Protein AF-A0A2M7UQ40-F1 (afdb_monomer)

Mean predicted aligned error: 16.79 Å

Structure (mmCIF, N/CA/C/O backbone):
data_AF-A0A2M7UQ40-F1
#
_entry.id   AF-A0A2M7UQ40-F1
#
loop_
_atom_site.group_PDB
_atom_site.id
_atom_site.type_symbol
_atom_site.label_atom_id
_atom_site.label_alt_id
_atom_site.label_comp_id
_atom_site.label_asym_id
_atom_site.label_entity_id
_atom_site.label_seq_id
_atom_site.pdbx_PDB_ins_code
_atom_site.Cartn_x
_atom_site.Cartn_y
_atom_site.Cartn_z
_atom_site.occupancy
_atom_site.B_iso_or_equiv
_atom_site.auth_seq_id
_atom_site.auth_comp_id
_atom_site.auth_asym_id
_atom_site.auth_atom_id
_atom_site.pdbx_PDB_model_num
ATOM 1 N N . MET A 1 1 ? 36.669 -11.891 -47.393 1.00 45.53 1 MET A N 1
ATOM 2 C CA . MET A 1 1 ? 36.692 -10.965 -46.242 1.00 45.53 1 MET A CA 1
ATOM 3 C C . MET A 1 1 ? 35.275 -10.881 -45.701 1.00 45.53 1 MET A C 1
ATOM 5 O O . MET A 1 1 ? 34.429 -10.294 -46.356 1.00 45.53 1 MET A O 1
ATOM 9 N N . PHE A 1 2 ? 34.994 -11.573 -44.596 1.00 53.22 2 PHE A N 1
ATOM 10 C CA . PHE A 1 2 ? 33.707 -11.508 -43.897 1.00 53.22 2 PHE A CA 1
ATOM 11 C C . PHE A 1 2 ? 33.727 -10.282 -42.977 1.00 53.22 2 PHE A C 1
ATOM 13 O O . PHE A 1 2 ? 34.575 -10.213 -42.089 1.00 53.22 2 PHE A O 1
ATOM 20 N N . SER A 1 3 ? 32.843 -9.311 -43.211 1.00 56.81 3 SER A N 1
ATOM 21 C CA . SER A 1 3 ? 32.733 -8.115 -42.367 1.00 56.81 3 SER A CA 1
ATOM 22 C C . SER A 1 3 ? 31.850 -8.404 -41.142 1.00 56.81 3 SER A C 1
ATOM 24 O O . SER A 1 3 ? 30.785 -9.001 -41.307 1.00 56.81 3 SER A O 1
ATOM 26 N N . PRO A 1 4 ? 32.230 -7.992 -39.916 1.00 53.38 4 PRO A N 1
ATOM 27 C CA . PRO A 1 4 ? 31.618 -8.467 -38.669 1.00 53.38 4 PRO A CA 1
ATOM 28 C C . PRO A 1 4 ? 30.346 -7.701 -38.261 1.00 53.38 4 PRO A C 1
ATOM 30 O O . PRO A 1 4 ? 29.932 -7.752 -37.108 1.00 53.38 4 PRO A O 1
ATOM 33 N N . THR A 1 5 ? 29.711 -6.959 -39.166 1.00 54.06 5 THR A N 1
ATOM 34 C CA . THR A 1 5 ? 28.677 -5.976 -38.801 1.00 54.06 5 THR A CA 1
ATOM 35 C C . THR A 1 5 ? 27.255 -6.541 -38.730 1.00 54.06 5 THR A C 1
ATOM 37 O O . THR A 1 5 ? 26.354 -5.835 -38.293 1.00 54.06 5 THR A O 1
ATOM 40 N N . ALA A 1 6 ? 27.045 -7.819 -39.062 1.00 50.78 6 ALA A N 1
ATOM 41 C CA . ALA A 1 6 ? 25.727 -8.468 -39.034 1.00 50.78 6 ALA A CA 1
ATOM 42 C C . ALA A 1 6 ? 25.206 -8.834 -37.621 1.00 50.78 6 ALA A C 1
ATOM 44 O O . ALA A 1 6 ? 24.154 -9.454 -37.502 1.00 50.78 6 ALA A O 1
ATOM 45 N N . TYR A 1 7 ? 25.921 -8.468 -36.550 1.00 45.66 7 TYR A N 1
ATOM 46 C CA . TYR A 1 7 ? 25.561 -8.805 -35.160 1.00 45.66 7 TYR A CA 1
ATOM 47 C C . TYR A 1 7 ? 25.130 -7.601 -34.307 1.00 45.66 7 TYR A C 1
ATOM 49 O O . TYR A 1 7 ? 24.704 -7.784 -33.168 1.00 45.66 7 TYR A O 1
ATOM 57 N N . ALA A 1 8 ? 25.242 -6.373 -34.823 1.00 49.59 8 ALA A N 1
ATOM 58 C CA . ALA A 1 8 ? 24.941 -5.162 -34.052 1.00 49.59 8 ALA A CA 1
ATOM 59 C C . ALA A 1 8 ? 23.442 -4.802 -34.034 1.00 49.59 8 ALA A C 1
ATOM 61 O O . ALA A 1 8 ? 23.010 -4.015 -33.198 1.00 49.59 8 ALA A O 1
ATOM 62 N N . GLU A 1 9 ? 22.643 -5.389 -34.929 1.00 44.22 9 GLU A N 1
ATOM 63 C CA . GLU A 1 9 ? 21.234 -5.021 -35.134 1.00 44.22 9 GLU A CA 1
ATOM 64 C C . GLU A 1 9 ? 20.244 -5.950 -34.409 1.00 44.22 9 GLU A C 1
ATOM 66 O O . GLU A 1 9 ? 19.123 -5.560 -34.102 1.00 44.22 9 GLU A O 1
ATOM 71 N N . SER A 1 10 ? 20.658 -7.170 -34.051 1.00 42.28 10 SER A N 1
ATOM 72 C CA . SER A 1 10 ? 19.812 -8.096 -33.284 1.00 42.28 10 SER A CA 1
ATOM 73 C C . SER A 1 10 ? 19.761 -7.770 -31.789 1.00 42.28 10 SER A C 1
ATOM 75 O O . SER A 1 10 ? 18.874 -8.253 -31.093 1.00 42.28 10 SER A O 1
ATOM 77 N N . GLN A 1 11 ? 20.703 -6.973 -31.277 1.00 48.34 11 GLN A N 1
ATOM 78 C CA . GLN A 1 11 ? 20.760 -6.625 -29.855 1.00 48.34 11 GLN A CA 1
ATOM 79 C C . GLN A 1 11 ? 19.686 -5.589 -29.490 1.00 48.34 11 GLN A C 1
ATOM 81 O O . GLN A 1 11 ? 19.018 -5.753 -28.481 1.00 48.34 11 GLN A O 1
ATOM 86 N N . SER A 1 12 ? 19.392 -4.607 -30.351 1.00 53.12 12 SER A N 1
ATOM 87 C CA . SER A 1 12 ? 18.421 -3.537 -30.052 1.00 53.12 12 SER A CA 1
ATOM 88 C C . SER A 1 12 ? 16.959 -4.008 -30.010 1.00 53.12 12 SER A C 1
ATOM 90 O O . SER A 1 12 ? 16.171 -3.509 -29.208 1.00 53.12 12 SER A O 1
ATOM 92 N N . ILE A 1 13 ? 16.591 -5.001 -30.827 1.00 50.38 13 ILE A N 1
ATOM 93 C CA . ILE A 1 13 ? 15.232 -5.569 -30.861 1.00 50.38 13 ILE A CA 1
ATOM 94 C C . ILE A 1 13 ? 15.014 -6.555 -29.697 1.00 50.38 13 ILE A C 1
ATOM 96 O O . ILE A 1 13 ? 13.924 -6.604 -29.128 1.00 50.38 13 ILE A O 1
ATOM 100 N N . ILE A 1 14 ? 16.045 -7.309 -29.293 1.00 53.09 14 ILE A N 1
ATOM 101 C CA . ILE A 1 14 ? 15.991 -8.236 -28.146 1.00 53.09 14 ILE A CA 1
ATOM 102 C C . ILE A 1 14 ? 16.053 -7.463 -26.817 1.00 53.09 14 ILE A C 1
ATOM 104 O O . ILE A 1 14 ? 15.354 -7.813 -25.869 1.00 53.09 14 ILE A O 1
ATOM 108 N N . GLU A 1 15 ? 16.806 -6.365 -26.761 1.00 51.28 15 GLU A N 1
ATOM 109 C CA . GLU A 1 15 ? 16.956 -5.505 -25.582 1.00 51.28 15 GLU A CA 1
ATOM 110 C C . GLU A 1 15 ? 15.733 -4.594 -25.367 1.00 51.28 15 GLU A C 1
ATOM 112 O O . GLU A 1 15 ? 15.356 -4.335 -24.226 1.00 51.28 15 GLU A O 1
ATOM 117 N N . ALA A 1 16 ? 15.005 -4.214 -26.424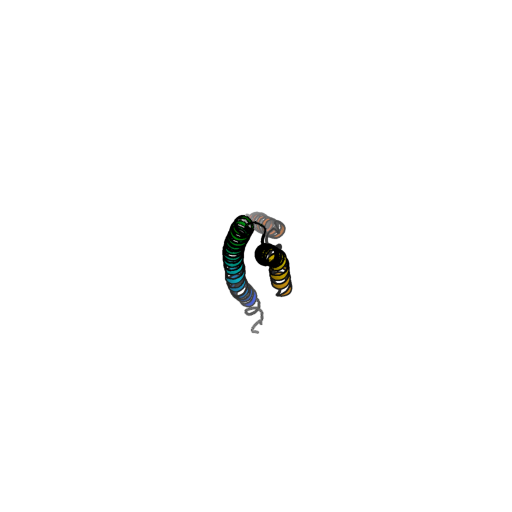 1.00 48.91 16 ALA A N 1
ATOM 118 C CA . ALA A 1 16 ? 13.665 -3.631 -26.300 1.00 48.91 16 ALA A CA 1
ATOM 119 C C . ALA A 1 16 ? 12.584 -4.696 -25.994 1.00 48.91 16 ALA A C 1
ATOM 121 O O . ALA A 1 16 ? 11.721 -4.480 -25.153 1.00 48.91 16 ALA A O 1
ATOM 122 N N . ALA A 1 17 ? 12.621 -5.894 -26.580 1.00 51.16 17 ALA A N 1
ATOM 123 C CA . ALA A 1 17 ? 11.607 -6.915 -26.278 1.00 51.16 17 ALA A CA 1
ATOM 124 C C . ALA A 1 17 ? 11.697 -7.468 -24.836 1.00 51.16 17 ALA A C 1
ATOM 126 O O . ALA A 1 17 ? 10.669 -7.784 -24.237 1.00 51.16 17 ALA A O 1
ATOM 127 N N . GLN A 1 18 ? 12.901 -7.554 -24.257 1.00 48.28 18 GLN A N 1
ATOM 128 C CA . GLN A 1 18 ? 13.119 -8.021 -22.878 1.00 48.28 18 GLN A CA 1
ATOM 129 C C . GLN A 1 18 ? 12.687 -6.984 -21.826 1.00 48.28 18 GLN A C 1
ATOM 131 O O . GLN A 1 18 ? 12.086 -7.338 -20.813 1.00 48.28 18 GLN A O 1
ATOM 136 N N . ASN A 1 19 ? 12.950 -5.699 -22.073 1.00 51.97 19 ASN A N 1
ATOM 137 C CA . ASN A 1 19 ? 12.754 -4.638 -21.082 1.00 51.97 19 ASN A CA 1
ATOM 138 C C . ASN A 1 19 ? 11.306 -4.124 -20.997 1.00 51.97 19 ASN A C 1
ATOM 140 O O . ASN A 1 19 ? 10.861 -3.691 -19.933 1.00 51.97 19 ASN A O 1
ATOM 144 N N . TYR A 1 20 ? 10.530 -4.217 -22.078 1.00 58.31 20 TYR A N 1
ATOM 145 C CA . TYR A 1 20 ? 9.147 -3.731 -22.087 1.00 58.31 20 TYR A CA 1
ATOM 146 C C . TYR A 1 20 ? 8.172 -4.705 -21.417 1.00 58.31 20 TYR A C 1
ATOM 148 O O . TYR A 1 20 ? 7.265 -4.261 -20.718 1.00 58.31 20 TYR A O 1
ATOM 156 N N . GLN A 1 21 ? 8.384 -6.020 -21.550 1.00 66.19 21 GLN A N 1
ATOM 157 C CA . GLN A 1 21 ? 7.509 -7.021 -20.922 1.00 66.19 21 GLN A CA 1
ATOM 158 C C . GLN A 1 21 ? 7.573 -6.959 -19.390 1.00 66.19 21 GLN A C 1
ATOM 160 O O . GLN A 1 21 ? 6.544 -7.029 -18.717 1.00 66.19 21 GLN A O 1
ATOM 165 N N . VAL A 1 22 ? 8.774 -6.778 -18.829 1.00 68.69 22 VAL A N 1
ATOM 166 C CA . VAL A 1 22 ? 8.964 -6.658 -17.375 1.00 68.69 22 VAL A CA 1
ATOM 167 C C . VAL A 1 22 ? 8.345 -5.360 -16.857 1.00 68.69 22 VAL A C 1
ATOM 169 O O . VAL A 1 22 ? 7.704 -5.356 -15.807 1.00 68.69 22 VAL A O 1
ATOM 172 N N . LEU A 1 23 ? 8.456 -4.260 -17.606 1.00 70.06 23 LEU A N 1
ATOM 173 C CA . LEU A 1 23 ? 7.840 -3.000 -17.195 1.00 70.06 23 LEU A CA 1
ATOM 174 C C . LEU A 1 23 ? 6.333 -2.983 -17.294 1.00 70.06 23 LEU A C 1
ATOM 176 O O . LEU A 1 23 ? 5.679 -2.410 -16.424 1.00 70.06 23 LEU A O 1
ATOM 180 N N . GLU A 1 24 ? 5.777 -3.624 -18.311 1.00 75.88 24 GLU A N 1
ATOM 181 C CA . GLU A 1 24 ? 4.340 -3.782 -18.434 1.00 75.88 24 GLU A CA 1
ATOM 182 C C . GLU A 1 24 ? 3.782 -4.608 -17.268 1.00 75.88 24 GLU A C 1
ATOM 184 O O . GLU A 1 24 ? 2.794 -4.198 -16.653 1.00 75.88 24 GLU A O 1
ATOM 189 N N . ILE A 1 25 ? 4.458 -5.703 -16.882 1.00 79.81 25 ILE A N 1
ATOM 190 C CA . ILE A 1 25 ? 4.062 -6.513 -15.720 1.00 79.81 25 ILE A CA 1
ATOM 191 C C . ILE A 1 25 ? 4.128 -5.697 -14.422 1.00 79.81 25 ILE A C 1
ATOM 193 O O . ILE A 1 25 ? 3.197 -5.754 -13.617 1.00 79.81 25 ILE A O 1
ATOM 197 N N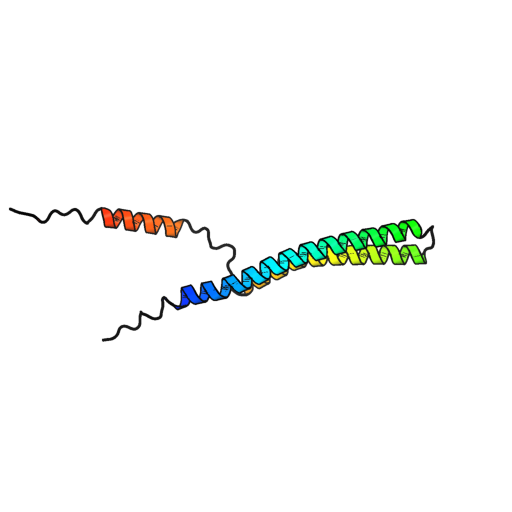 . ILE A 1 26 ? 5.190 -4.904 -14.229 1.00 81.12 26 ILE A N 1
ATOM 198 C CA . ILE A 1 26 ? 5.379 -4.085 -13.024 1.00 81.12 26 ILE A CA 1
ATOM 199 C C . ILE A 1 26 ? 4.348 -2.963 -12.976 1.00 81.12 26 ILE A C 1
ATOM 201 O O . ILE A 1 26 ? 3.721 -2.769 -11.940 1.00 81.12 26 ILE A O 1
ATOM 205 N N . ASN A 1 27 ? 4.136 -2.235 -14.073 1.00 80.00 27 ASN A N 1
ATOM 206 C CA . ASN A 1 27 ? 3.199 -1.115 -14.108 1.00 80.00 27 ASN A CA 1
ATOM 207 C C . ASN A 1 27 ? 1.756 -1.596 -13.912 1.00 80.00 27 ASN A C 1
ATOM 209 O O . ASN A 1 27 ? 0.998 -1.027 -13.128 1.00 80.00 27 ASN A O 1
ATOM 213 N N . ARG A 1 28 ? 1.389 -2.703 -14.562 1.00 83.88 28 ARG A N 1
ATOM 214 C CA . ARG A 1 28 ? 0.074 -3.318 -14.396 1.00 83.88 28 ARG A CA 1
ATOM 215 C C . ARG A 1 28 ? -0.113 -3.874 -12.981 1.00 83.88 28 ARG A C 1
ATOM 217 O O . ARG A 1 28 ? -1.161 -3.654 -12.379 1.00 83.88 28 ARG A O 1
ATOM 224 N N . GLY A 1 29 ? 0.906 -4.530 -12.424 1.00 86.69 29 GLY A N 1
ATOM 225 C CA . GLY A 1 29 ? 0.913 -5.004 -11.039 1.00 86.69 29 GLY A CA 1
ATOM 226 C C . GLY A 1 29 ? 0.796 -3.866 -10.022 1.00 86.69 29 GLY A C 1
ATOM 227 O O . GLY A 1 29 ? -0.013 -3.950 -9.102 1.00 86.69 29 GLY A O 1
ATOM 228 N N . LEU A 1 30 ? 1.533 -2.772 -10.226 1.00 86.62 30 LEU A N 1
ATOM 229 C CA . LEU A 1 30 ? 1.479 -1.567 -9.399 1.00 86.62 30 LEU A CA 1
ATOM 230 C C . LEU A 1 30 ? 0.095 -0.912 -9.460 1.00 86.62 30 LEU A C 1
ATOM 232 O O . LEU A 1 30 ? -0.452 -0.562 -8.419 1.00 86.62 30 LEU A O 1
ATOM 236 N N . ALA A 1 31 ? -0.499 -0.792 -10.650 1.00 85.25 31 ALA A N 1
ATOM 237 C CA . ALA A 1 31 ? -1.845 -0.251 -10.811 1.00 85.25 31 ALA A CA 1
ATOM 238 C C . ALA A 1 31 ? -2.881 -1.068 -10.019 1.00 85.25 31 ALA A C 1
ATOM 240 O O . ALA A 1 31 ? -3.661 -0.497 -9.256 1.00 85.25 31 ALA A O 1
ATOM 241 N N . TYR A 1 32 ? -2.847 -2.402 -10.122 1.00 90.25 32 TYR A N 1
ATOM 242 C CA . TYR A 1 32 ? -3.714 -3.263 -9.313 1.00 90.25 32 TYR A CA 1
ATOM 243 C C . TYR A 1 32 ? -3.427 -3.133 -7.812 1.00 90.25 32 TYR A C 1
ATOM 245 O O . TYR A 1 32 ? -4.365 -3.021 -7.024 1.00 90.25 32 TYR A O 1
ATOM 253 N N . ALA A 1 33 ? -2.154 -3.096 -7.408 1.00 88.44 33 ALA A N 1
ATOM 254 C CA . ALA A 1 33 ? -1.762 -2.962 -6.009 1.00 88.44 33 ALA A CA 1
ATOM 255 C C . ALA A 1 33 ? -2.266 -1.650 -5.391 1.00 88.44 33 ALA A C 1
ATOM 257 O O . ALA A 1 33 ? -2.800 -1.674 -4.287 1.00 88.44 33 ALA A O 1
ATOM 258 N N . ILE A 1 34 ? -2.167 -0.525 -6.108 1.00 89.06 34 ILE A N 1
ATOM 259 C CA . ILE A 1 34 ? -2.664 0.780 -5.646 1.00 89.06 34 ILE A CA 1
ATOM 260 C C . ILE A 1 34 ? -4.186 0.762 -5.502 1.00 89.06 34 ILE A C 1
ATOM 262 O O . ILE A 1 34 ? -4.703 1.247 -4.498 1.00 89.06 34 ILE A O 1
ATOM 266 N N . ILE A 1 35 ? -4.910 0.191 -6.471 1.00 90.81 35 ILE A N 1
ATOM 267 C CA . ILE A 1 35 ? -6.377 0.101 -6.414 1.00 90.81 35 ILE A CA 1
ATOM 268 C C . ILE A 1 35 ? -6.810 -0.723 -5.195 1.00 90.81 35 ILE A C 1
ATOM 270 O O . ILE A 1 35 ? -7.665 -0.285 -4.424 1.00 90.81 35 ILE A O 1
ATOM 274 N N . VAL A 1 36 ? -6.192 -1.889 -4.987 1.00 94.00 36 VAL A N 1
ATOM 275 C CA . VAL A 1 36 ? -6.497 -2.770 -3.852 1.00 94.00 36 VAL A CA 1
ATOM 276 C C . VAL A 1 36 ? -6.114 -2.109 -2.528 1.00 94.00 36 VAL A C 1
ATOM 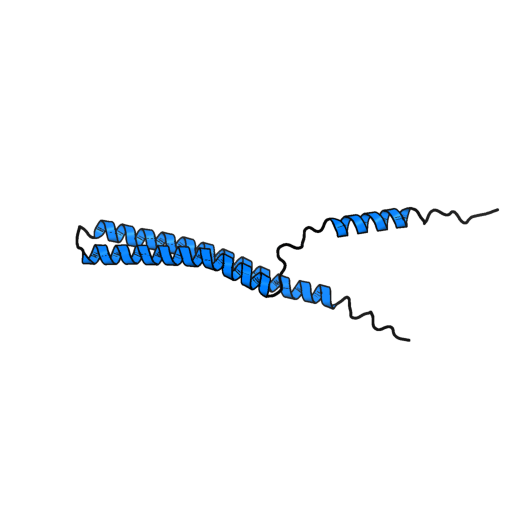278 O O . VAL A 1 36 ? -6.931 -2.071 -1.613 1.00 94.00 36 VAL A O 1
ATOM 281 N N . ALA A 1 37 ? -4.911 -1.545 -2.422 1.00 91.19 37 ALA A N 1
ATOM 282 C CA . ALA A 1 37 ? -4.443 -0.872 -1.213 1.00 91.19 37 ALA A CA 1
ATOM 283 C C . ALA A 1 37 ? -5.309 0.346 -0.862 1.00 91.19 37 ALA A C 1
ATOM 285 O O . ALA A 1 37 ? -5.700 0.508 0.293 1.00 91.19 37 ALA A O 1
ATOM 286 N N . GLY A 1 38 ? -5.671 1.163 -1.855 1.00 91.25 38 GLY A N 1
ATOM 287 C CA . GLY A 1 38 ? -6.574 2.297 -1.682 1.00 91.25 38 GLY A CA 1
ATOM 288 C C . GLY A 1 38 ? -7.948 1.857 -1.183 1.00 91.25 38 GLY A C 1
ATOM 289 O O . GLY A 1 38 ? -8.445 2.398 -0.195 1.00 91.25 38 GLY A O 1
ATOM 290 N N . PHE A 1 39 ? -8.530 0.824 -1.799 1.00 95.12 39 PHE A N 1
ATOM 291 C CA . PHE A 1 39 ? -9.814 0.271 -1.373 1.00 95.12 39 PHE A CA 1
ATOM 292 C C . PHE A 1 39 ? -9.764 -0.279 0.060 1.00 95.12 39 PHE A C 1
ATOM 294 O O . PHE A 1 39 ? -10.595 0.091 0.890 1.00 95.12 39 PHE A O 1
ATOM 301 N N . LEU A 1 40 ? -8.758 -1.099 0.388 1.00 94.31 40 LEU A N 1
ATOM 302 C CA . LEU A 1 40 ? -8.562 -1.626 1.743 1.00 94.31 40 LEU A CA 1
ATOM 303 C C . LEU A 1 40 ? -8.410 -0.498 2.764 1.00 94.31 40 LEU A C 1
ATOM 305 O O . LEU A 1 40 ? -9.016 -0.545 3.832 1.00 94.31 40 LEU A O 1
ATOM 309 N N . SER A 1 41 ? -7.627 0.529 2.437 1.00 92.94 41 SER A N 1
ATOM 310 C CA . SER A 1 41 ? -7.390 1.649 3.340 1.00 92.94 41 SER A CA 1
ATOM 311 C C . SER A 1 41 ? -8.684 2.386 3.679 1.00 92.94 41 SER A C 1
ATOM 313 O O . SER A 1 41 ? -8.914 2.714 4.842 1.00 92.94 41 SER A O 1
ATOM 315 N N . VAL A 1 42 ? -9.552 2.606 2.690 1.00 93.81 42 VAL A N 1
ATOM 316 C CA . VAL A 1 42 ? -10.872 3.213 2.899 1.00 93.81 42 VAL A CA 1
ATOM 317 C C . VAL A 1 42 ? -11.735 2.334 3.809 1.00 93.81 42 VAL A C 1
ATOM 319 O O . VAL A 1 42 ? -12.313 2.834 4.774 1.00 93.81 42 VAL A O 1
ATOM 322 N N . VAL A 1 43 ? -11.767 1.018 3.573 1.00 95.19 43 VAL A N 1
ATOM 323 C CA . VAL A 1 43 ? -12.513 0.064 4.413 1.00 95.19 43 VAL A CA 1
ATOM 324 C C . VAL A 1 43 ? -12.033 0.095 5.868 1.00 95.19 43 VAL A C 1
ATOM 326 O O . VAL A 1 43 ? -12.857 0.158 6.781 1.00 95.19 43 VAL A O 1
ATOM 329 N N . PHE A 1 44 ? -10.719 0.107 6.110 1.00 92.62 44 PHE A N 1
ATOM 330 C CA . PHE A 1 44 ? -10.168 0.172 7.467 1.00 92.62 44 PHE A CA 1
ATOM 331 C C . PHE A 1 44 ? -10.472 1.497 8.174 1.00 92.62 44 PHE A C 1
ATOM 333 O O . PHE A 1 44 ? -10.747 1.490 9.376 1.00 92.62 44 PHE A O 1
ATOM 340 N N . ILE A 1 45 ? -10.483 2.620 7.447 1.00 92.94 45 ILE A N 1
ATOM 341 C CA . ILE A 1 45 ? -10.904 3.916 7.998 1.00 92.94 45 ILE A CA 1
ATOM 342 C C . ILE A 1 45 ? -12.371 3.854 8.433 1.00 92.94 45 ILE A C 1
ATOM 344 O O . ILE A 1 45 ? -12.688 4.282 9.542 1.00 92.94 45 ILE A O 1
ATOM 348 N N . PHE A 1 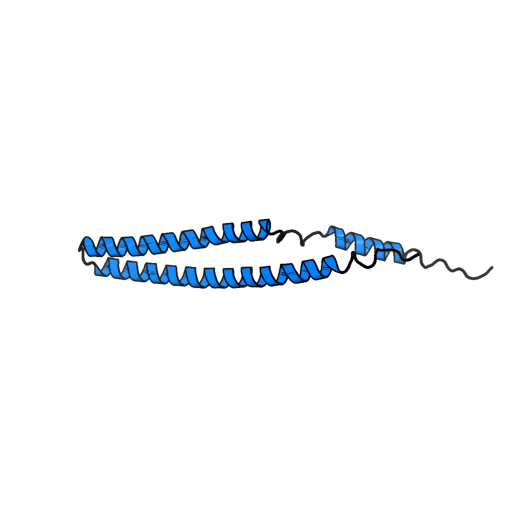46 ? -13.257 3.279 7.614 1.00 94.31 46 PHE A N 1
ATOM 349 C CA . PHE A 1 46 ? -14.665 3.115 7.983 1.00 94.31 46 PHE A CA 1
ATOM 350 C C . PHE A 1 46 ? -14.851 2.196 9.191 1.00 94.31 46 PHE A C 1
ATOM 352 O O . PHE A 1 46 ? -15.585 2.550 10.110 1.00 94.31 46 PHE A O 1
ATOM 359 N N . MET A 1 47 ? -14.156 1.057 9.238 1.00 90.88 47 MET A N 1
ATOM 360 C CA . MET A 1 47 ? -14.191 0.143 10.387 1.00 90.88 47 MET A CA 1
ATOM 361 C C . MET A 1 47 ? -13.733 0.835 11.678 1.00 90.88 47 MET A C 1
ATOM 363 O O . MET A 1 47 ? -14.408 0.757 12.706 1.00 90.88 47 MET A O 1
ATOM 367 N N . GLY A 1 48 ? -12.625 1.578 11.617 1.00 90.31 48 GLY A N 1
ATOM 368 C CA . GLY A 1 48 ? -12.139 2.375 12.740 1.00 90.31 48 GLY A CA 1
ATOM 369 C C . GLY A 1 48 ? -13.114 3.485 13.143 1.00 90.31 48 GLY A C 1
ATOM 370 O O . GLY A 1 48 ? -13.341 3.697 14.330 1.00 90.31 48 GLY A O 1
ATOM 371 N N . GLY A 1 49 ? -13.747 4.150 12.173 1.00 91.19 49 GLY A N 1
ATOM 372 C CA . GLY A 1 49 ? -14.745 5.195 12.406 1.00 91.19 49 GLY A CA 1
ATOM 373 C C . GLY A 1 49 ? -16.020 4.673 13.073 1.00 91.19 49 GLY A C 1
ATOM 374 O O . GLY A 1 49 ? -16.477 5.248 14.058 1.00 91.19 49 GLY A O 1
ATOM 375 N N . ILE A 1 50 ? -16.559 3.544 12.603 1.00 93.69 50 ILE A N 1
ATOM 376 C CA . ILE A 1 50 ? -17.718 2.887 13.228 1.00 93.69 50 ILE A CA 1
ATOM 377 C C . ILE A 1 50 ? -17.363 2.449 14.651 1.00 93.69 50 ILE A C 1
ATOM 379 O O . ILE A 1 50 ? -18.125 2.709 15.581 1.00 93.69 50 ILE A O 1
ATOM 383 N N . SER A 1 51 ? -16.183 1.850 14.848 1.00 88.94 51 SER A N 1
ATOM 384 C CA . SER A 1 51 ? -15.708 1.471 16.182 1.00 88.94 51 SER A CA 1
ATOM 385 C C . SER A 1 51 ? -15.542 2.683 17.103 1.00 88.94 51 SER A C 1
ATOM 387 O O . SER A 1 51 ? -15.820 2.572 18.294 1.00 88.94 51 SER A O 1
ATOM 389 N N . PHE A 1 52 ? -15.115 3.836 16.582 1.00 90.50 52 PHE A N 1
ATOM 390 C CA . PHE A 1 52 ? -14.994 5.078 17.348 1.00 90.50 52 PHE A CA 1
ATOM 391 C C . PHE A 1 52 ? -16.365 5.579 17.813 1.00 90.50 52 PHE A C 1
ATOM 393 O O . PHE A 1 52 ? -16.541 5.867 18.994 1.00 90.50 52 PHE A O 1
ATOM 400 N N . ILE A 1 53 ? -17.356 5.603 16.917 1.00 91.00 53 ILE A N 1
ATOM 401 C CA . ILE A 1 53 ? -18.733 6.008 17.240 1.00 91.00 53 ILE A CA 1
ATOM 402 C C . ILE A 1 53 ? -19.350 5.052 18.273 1.00 91.00 53 ILE A C 1
ATOM 404 O O . ILE A 1 53 ? -19.964 5.495 19.242 1.00 91.00 53 ILE A O 1
ATOM 408 N N . LEU A 1 54 ? -19.139 3.741 18.111 1.00 89.50 54 LEU A N 1
ATOM 409 C CA . LEU A 1 54 ? -19.666 2.715 19.016 1.00 89.50 54 LEU A CA 1
ATOM 410 C C . LEU A 1 54 ? -18.929 2.654 20.366 1.00 89.50 54 LEU A C 1
ATOM 412 O O . LEU A 1 54 ? -19.399 2.001 21.293 1.00 89.50 54 LEU A O 1
ATOM 416 N N . SER A 1 55 ? -17.793 3.344 20.512 1.00 86.94 55 SER A N 1
ATOM 417 C CA . SER A 1 55 ? -16.999 3.317 21.747 1.00 86.94 55 SER A CA 1
ATOM 418 C C . SER A 1 55 ? -17.721 3.930 22.950 1.00 86.94 55 SER A C 1
ATOM 420 O O . SER A 1 55 ? -17.315 3.674 24.081 1.00 86.94 55 SER A O 1
ATOM 422 N N . GLY A 1 56 ? -18.769 4.738 22.735 1.00 85.50 56 GLY A N 1
ATOM 423 C CA . GLY A 1 56 ? -19.663 5.206 23.802 1.00 85.50 56 GLY A CA 1
ATOM 424 C C . GLY A 1 56 ? -18.979 5.980 24.938 1.00 85.50 56 GLY A C 1
ATOM 425 O O . GLY A 1 56 ? -19.510 6.022 26.042 1.00 85.50 56 GLY A O 1
ATOM 426 N N . GLY A 1 57 ? -17.794 6.553 24.698 1.00 81.31 57 GLY A N 1
ATOM 427 C CA . GLY A 1 57 ? -17.005 7.266 25.710 1.00 81.31 57 GLY A CA 1
ATOM 428 C C . GLY A 1 57 ? -15.973 6.418 26.469 1.00 81.31 57 GLY A C 1
ATOM 429 O O . GLY A 1 57 ? -15.200 6.978 27.238 1.00 81.31 57 GLY A O 1
ATOM 430 N N . ALA A 1 58 ? -15.905 5.099 26.254 1.00 90.94 58 ALA A N 1
ATOM 431 C CA . ALA A 1 58 ? -14.899 4.252 26.894 1.00 90.94 58 ALA A CA 1
ATOM 432 C C . ALA A 1 58 ? -13.501 4.526 26.311 1.00 90.94 58 ALA A C 1
ATOM 434 O O . ALA A 1 58 ? -13.231 4.185 25.154 1.00 90.94 58 ALA A O 1
ATOM 435 N N . GLU A 1 59 ? -12.604 5.111 27.111 1.00 87.94 59 GLU A N 1
ATOM 436 C CA . GLU A 1 59 ? -11.258 5.528 26.679 1.00 87.94 59 GLU A CA 1
ATOM 437 C C . GLU A 1 59 ? -10.471 4.411 25.981 1.00 87.94 59 GLU A C 1
ATOM 439 O O . GLU A 1 59 ? -9.861 4.646 24.936 1.00 87.94 59 GLU A O 1
ATOM 444 N N . ASP A 1 60 ? -10.541 3.179 26.490 1.00 89.31 60 ASP A N 1
ATOM 445 C CA . ASP A 1 60 ? -9.843 2.031 25.900 1.00 89.31 60 ASP A CA 1
ATOM 446 C C . ASP A 1 60 ? -10.307 1.731 24.468 1.00 89.31 60 ASP A C 1
ATOM 448 O O . ASP A 1 60 ? -9.500 1.461 23.571 1.00 89.31 60 ASP A O 1
ATOM 452 N N . LYS A 1 61 ? -11.621 1.808 24.227 1.00 87.62 61 LYS A N 1
ATOM 453 C CA . LYS A 1 61 ? -12.224 1.556 22.910 1.00 87.62 61 LYS A CA 1
ATOM 454 C C . LYS A 1 61 ? -11.932 2.699 21.946 1.00 87.62 61 LYS A C 1
ATOM 456 O O . LYS A 1 61 ? -11.559 2.441 20.802 1.00 87.62 61 LYS A O 1
ATOM 461 N N . ILE A 1 62 ? -11.984 3.937 22.437 1.00 90.38 62 ILE A N 1
ATOM 462 C CA . ILE A 1 62 ? -11.603 5.131 21.679 1.00 90.38 62 ILE A CA 1
ATOM 463 C C . ILE A 1 62 ? -10.146 5.020 21.229 1.00 90.38 62 ILE A C 1
ATOM 465 O O . ILE A 1 62 ? -9.845 5.196 20.049 1.00 90.38 62 ILE A O 1
ATOM 469 N N . LYS A 1 63 ? -9.235 4.669 22.141 1.00 91.00 63 LYS A N 1
ATOM 470 C CA . LYS A 1 63 ? -7.807 4.536 21.838 1.00 91.00 63 LYS A CA 1
ATOM 471 C C . LYS A 1 63 ? -7.549 3.467 20.775 1.00 91.00 63 LYS A C 1
ATOM 473 O O . LYS A 1 63 ? -6.739 3.691 19.875 1.00 91.00 63 LYS A O 1
ATOM 478 N N . SER A 1 64 ? -8.253 2.337 20.850 1.00 88.56 64 SER A N 1
ATOM 479 C CA . SER A 1 64 ? -8.162 1.254 19.864 1.00 88.56 64 SER A CA 1
ATOM 480 C C . SER A 1 64 ? -8.748 1.636 18.495 1.00 88.56 64 SER A C 1
ATOM 482 O O . SER A 1 64 ? -8.166 1.321 17.455 1.00 88.56 64 SER A O 1
ATOM 484 N N . ALA A 1 65 ? -9.862 2.367 18.466 1.00 90.94 65 ALA A N 1
ATOM 485 C CA . ALA A 1 65 ? -10.448 2.864 17.226 1.00 90.94 65 ALA A CA 1
ATOM 486 C C . ALA A 1 65 ? -9.533 3.897 16.546 1.00 90.94 65 ALA A C 1
ATOM 488 O O . ALA A 1 65 ? -9.258 3.810 15.348 1.00 90.94 65 ALA A O 1
ATOM 489 N N . VAL A 1 66 ? -8.980 4.830 17.326 1.00 91.00 66 VAL A N 1
ATOM 490 C CA . VAL A 1 66 ? -8.042 5.846 16.833 1.00 91.00 66 VAL A CA 1
ATOM 491 C C . VAL A 1 66 ? -6.753 5.208 16.322 1.00 91.00 66 VAL A C 1
ATOM 493 O O . VAL A 1 66 ? -6.267 5.609 15.267 1.00 91.00 66 VAL A O 1
ATOM 496 N N . SER A 1 67 ? -6.190 4.210 17.013 1.00 92.00 67 SER A N 1
ATOM 497 C CA . SER A 1 67 ? -4.992 3.524 16.513 1.00 92.00 67 SER A CA 1
ATOM 498 C C . SER A 1 67 ? -5.264 2.833 15.176 1.00 92.00 67 SER A C 1
ATOM 500 O O . SER A 1 67 ? -4.470 2.987 14.251 1.00 92.00 67 SER A O 1
ATOM 502 N N . THR A 1 68 ? -6.421 2.184 15.027 1.00 90.88 68 THR A N 1
ATOM 503 C CA . THR A 1 68 ? -6.856 1.559 13.767 1.00 90.88 68 THR A CA 1
ATOM 504 C C . THR A 1 68 ? -6.912 2.571 12.621 1.00 90.88 68 THR A C 1
ATOM 506 O O . THR A 1 68 ? -6.320 2.342 11.566 1.00 90.88 68 THR A O 1
ATOM 509 N N . ILE A 1 69 ? -7.543 3.730 12.840 1.00 92.38 69 ILE A N 1
ATOM 510 C CA . ILE A 1 69 ? -7.604 4.808 11.840 1.00 92.38 69 ILE A CA 1
ATOM 511 C C . ILE A 1 69 ? -6.195 5.314 11.503 1.00 92.38 69 ILE A C 1
ATOM 513 O O . ILE A 1 69 ? -5.866 5.495 10.332 1.00 92.38 69 ILE A O 1
ATOM 517 N N . ARG A 1 70 ? -5.332 5.507 12.509 1.00 93.94 70 ARG A N 1
ATOM 518 C CA . ARG A 1 70 ? -3.947 5.956 12.297 1.00 93.94 70 ARG A CA 1
ATOM 519 C C . ARG A 1 70 ? -3.161 4.973 11.437 1.00 93.94 70 ARG A C 1
ATOM 521 O O . ARG A 1 70 ? -2.483 5.411 10.515 1.00 93.94 70 ARG A O 1
ATOM 528 N N . TYR A 1 71 ? -3.266 3.671 11.699 1.00 92.69 71 TYR A N 1
ATOM 529 C CA . TYR A 1 71 ? -2.594 2.656 10.886 1.00 92.69 71 TYR A CA 1
ATOM 530 C C . TYR A 1 71 ? -3.113 2.631 9.449 1.00 92.69 71 TYR A C 1
ATOM 532 O O . TYR A 1 71 ? -2.307 2.532 8.526 1.00 92.69 71 TYR A O 1
ATOM 540 N N . ALA A 1 72 ? -4.422 2.799 9.244 1.00 92.31 72 ALA A N 1
ATOM 541 C CA . ALA A 1 72 ? -4.993 2.901 7.904 1.00 92.31 72 ALA A CA 1
ATOM 542 C C . ALA A 1 72 ? -4.432 4.115 7.140 1.00 92.31 72 ALA A C 1
ATOM 544 O O . ALA A 1 72 ? -3.975 3.979 6.009 1.00 92.31 72 ALA A O 1
ATOM 545 N N . ILE A 1 73 ? -4.367 5.286 7.783 1.00 93.94 73 ILE A N 1
ATOM 546 C CA . ILE A 1 73 ? -3.788 6.500 7.184 1.00 93.94 73 ILE A CA 1
ATOM 547 C C . ILE A 1 73 ? -2.302 6.304 6.858 1.00 93.94 73 ILE A C 1
ATOM 549 O O . ILE A 1 73 ? -1.856 6.673 5.774 1.00 93.94 73 ILE A O 1
ATOM 553 N N . ILE A 1 74 ? -1.530 5.700 7.765 1.00 94.69 74 ILE A N 1
ATOM 554 C CA . ILE A 1 74 ? -0.109 5.409 7.532 1.00 94.69 74 ILE A CA 1
ATOM 555 C C . ILE A 1 74 ? 0.055 4.472 6.327 1.00 94.69 74 ILE A C 1
ATOM 557 O O . ILE A 1 74 ? 0.898 4.731 5.471 1.00 94.69 74 ILE A O 1
ATOM 561 N N . GLY A 1 75 ? -0.774 3.430 6.213 1.00 90.56 75 GLY A N 1
ATOM 562 C CA . GLY A 1 75 ? -0.774 2.526 5.061 1.00 90.56 75 GLY A CA 1
ATOM 563 C C . GLY A 1 75 ? -1.070 3.241 3.739 1.00 90.56 75 GLY A C 1
ATOM 564 O O . GLY A 1 75 ? -0.383 3.006 2.741 1.00 90.56 75 GLY A O 1
ATOM 565 N N . LEU A 1 76 ? -2.028 4.174 3.737 1.00 92.38 76 LEU A N 1
ATOM 566 C CA . LEU A 1 76 ? -2.326 5.000 2.565 1.00 92.38 76 LEU A CA 1
ATOM 567 C C . LEU A 1 76 ? -1.131 5.867 2.160 1.00 92.38 76 LEU A C 1
ATOM 569 O O . LEU A 1 76 ? -0.757 5.903 0.990 1.00 92.38 76 LEU A O 1
ATOM 573 N N . ILE A 1 77 ? -0.501 6.531 3.131 1.00 94.62 77 ILE A N 1
ATOM 574 C CA . ILE A 1 77 ? 0.679 7.369 2.896 1.00 94.62 77 ILE A CA 1
ATOM 575 C C . ILE A 1 77 ? 1.812 6.526 2.303 1.00 94.62 77 ILE A C 1
ATOM 577 O O . ILE A 1 77 ? 2.379 6.898 1.279 1.00 94.62 77 ILE A O 1
ATOM 581 N N . ILE A 1 78 ? 2.106 5.363 2.890 1.00 93.56 78 ILE A N 1
ATOM 582 C CA . ILE A 1 78 ? 3.143 4.448 2.387 1.00 93.56 78 ILE A CA 1
ATOM 583 C C . ILE A 1 78 ? 2.841 4.015 0.950 1.00 93.56 78 ILE A C 1
ATOM 585 O O . ILE A 1 78 ? 3.752 3.973 0.128 1.00 93.56 78 ILE A O 1
ATOM 589 N N . THR A 1 79 ? 1.576 3.743 0.625 1.00 91.38 79 THR A N 1
ATOM 590 C CA . THR A 1 79 ? 1.160 3.375 -0.737 1.00 91.38 79 THR A CA 1
ATOM 591 C C . THR A 1 79 ? 1.484 4.488 -1.735 1.00 91.38 79 THR A C 1
ATOM 593 O O . THR A 1 79 ? 2.057 4.217 -2.787 1.00 91.38 79 THR A O 1
ATOM 596 N N . ILE A 1 80 ? 1.190 5.745 -1.390 1.00 90.38 80 ILE A N 1
ATOM 597 C CA . ILE A 1 80 ? 1.494 6.912 -2.235 1.00 90.38 80 ILE A CA 1
ATOM 598 C C . ILE A 1 80 ? 3.009 7.099 -2.384 1.00 90.38 80 ILE A C 1
ATOM 600 O O . ILE A 1 80 ? 3.501 7.349 -3.478 1.00 90.38 80 ILE A O 1
ATOM 604 N N . LEU A 1 81 ? 3.777 6.946 -1.304 1.00 91.94 81 LEU A N 1
ATOM 605 C CA . LEU A 1 81 ? 5.239 7.055 -1.359 1.00 91.94 81 LEU A CA 1
ATOM 606 C C . LEU A 1 81 ? 5.871 5.917 -2.175 1.00 91.94 81 LEU A C 1
ATOM 608 O O . LEU A 1 81 ? 6.863 6.125 -2.876 1.00 91.94 81 LEU A O 1
ATOM 612 N N . SER A 1 82 ? 5.287 4.721 -2.116 1.00 89.06 82 SER A N 1
ATOM 613 C CA . SER A 1 82 ? 5.753 3.550 -2.856 1.00 89.06 82 SER A CA 1
ATOM 614 C C . SER A 1 82 ? 5.753 3.793 -4.364 1.00 89.06 82 SER A C 1
ATOM 616 O O . SER A 1 82 ? 6.701 3.389 -5.034 1.00 89.06 82 SER A O 1
ATOM 618 N N . THR A 1 83 ? 4.774 4.528 -4.906 1.00 84.50 83 THR A N 1
ATOM 619 C CA . THR A 1 83 ? 4.711 4.802 -6.353 1.00 84.50 83 THR A CA 1
ATOM 620 C C . THR A 1 83 ? 5.932 5.582 -6.845 1.00 84.50 83 THR A C 1
ATOM 622 O O . THR A 1 83 ? 6.444 5.313 -7.932 1.00 84.50 83 THR A O 1
ATOM 625 N N . VAL A 1 84 ? 6.442 6.509 -6.029 1.00 88.12 84 VAL A N 1
ATOM 626 C CA . VAL A 1 84 ? 7.638 7.306 -6.336 1.00 88.12 84 VAL A CA 1
ATOM 627 C C . VAL A 1 84 ? 8.888 6.432 -6.310 1.00 88.12 84 VAL A C 1
ATOM 629 O O . VAL A 1 84 ? 9.720 6.516 -7.214 1.00 88.12 84 VAL A O 1
ATOM 632 N N . ILE A 1 85 ? 9.009 5.566 -5.301 1.00 87.06 85 ILE A N 1
ATOM 633 C CA . ILE A 1 85 ? 10.151 4.657 -5.151 1.00 87.06 85 ILE A CA 1
ATOM 634 C C . ILE A 1 85 ? 10.171 3.651 -6.300 1.00 87.06 85 ILE A C 1
ATOM 636 O O . ILE A 1 85 ? 11.190 3.525 -6.968 1.00 87.06 85 ILE A O 1
ATOM 640 N N . VAL A 1 86 ? 9.049 2.989 -6.586 1.00 83.94 86 VAL A N 1
ATOM 641 C CA . VAL A 1 86 ? 8.937 2.018 -7.684 1.00 83.94 86 VAL A CA 1
ATOM 642 C C . VAL A 1 86 ? 9.224 2.687 -9.029 1.00 83.94 86 VAL A C 1
ATOM 644 O O . VAL A 1 86 ? 9.982 2.144 -9.828 1.00 83.94 86 VAL A O 1
ATOM 647 N N . GLY A 1 87 ? 8.711 3.901 -9.256 1.00 80.44 87 GLY A N 1
ATOM 648 C CA . GLY A 1 87 ? 9.023 4.675 -10.458 1.00 80.44 87 GLY A CA 1
ATOM 649 C C . GLY A 1 87 ? 10.502 5.065 -10.564 1.00 80.44 87 GLY A C 1
ATOM 650 O O . GLY A 1 87 ? 11.058 5.083 -11.659 1.00 80.44 87 GLY A O 1
ATOM 651 N N . THR A 1 88 ? 11.162 5.347 -9.439 1.00 82.44 88 THR A N 1
ATOM 652 C CA . THR A 1 88 ? 12.595 5.686 -9.397 1.00 82.44 88 THR A CA 1
ATOM 653 C C . THR A 1 88 ? 13.471 4.455 -9.605 1.00 82.44 88 THR A C 1
ATOM 655 O O . THR A 1 88 ? 14.430 4.515 -10.366 1.00 82.44 88 THR A O 1
ATOM 658 N N . VAL A 1 89 ? 13.120 3.325 -8.991 1.00 82.81 89 VAL A N 1
ATOM 659 C CA . VAL A 1 89 ? 13.806 2.042 -9.185 1.00 82.81 89 VAL A CA 1
ATOM 660 C C . VAL A 1 89 ? 13.644 1.570 -10.628 1.00 82.81 89 VAL A C 1
ATOM 662 O O . VAL A 1 89 ? 14.630 1.181 -11.238 1.00 82.81 89 VAL A O 1
ATOM 665 N N . GLY A 1 90 ? 12.452 1.697 -11.220 1.00 74.31 90 GLY A N 1
ATOM 666 C CA . GLY A 1 90 ? 12.236 1.404 -12.640 1.00 74.31 90 GLY A CA 1
ATOM 667 C C . GLY A 1 90 ? 13.152 2.224 -13.555 1.00 74.31 90 GLY A C 1
ATOM 668 O O . GLY A 1 90 ? 13.768 1.675 -14.462 1.00 74.31 90 GLY A O 1
ATOM 669 N N . LYS A 1 91 ? 13.332 3.517 -13.263 1.00 71.56 91 LYS A N 1
ATOM 670 C CA . LYS A 1 91 ? 14.284 4.375 -13.991 1.00 71.56 91 LYS A CA 1
ATOM 671 C C . LYS A 1 91 ? 15.741 3.961 -13.760 1.00 71.56 91 LYS A C 1
ATOM 673 O O . LYS A 1 91 ? 16.516 3.905 -14.708 1.00 71.56 91 LYS A O 1
ATOM 678 N N . ALA A 1 92 ? 16.115 3.645 -12.520 1.00 71.31 92 ALA A N 1
ATOM 679 C CA . ALA A 1 92 ? 17.475 3.239 -12.154 1.00 71.31 92 ALA A CA 1
ATOM 680 C C . ALA A 1 92 ? 17.886 1.883 -12.755 1.00 71.31 92 ALA A C 1
ATOM 682 O O . ALA A 1 92 ? 19.068 1.648 -12.981 1.00 71.31 92 ALA A O 1
ATOM 683 N N . MET A 1 93 ? 16.917 1.014 -13.050 1.00 68.94 93 MET A N 1
ATOM 684 C CA . MET A 1 93 ? 17.111 -0.257 -13.757 1.00 68.94 93 MET A CA 1
ATOM 685 C C . MET A 1 93 ? 17.277 -0.080 -15.283 1.00 68.94 93 MET A C 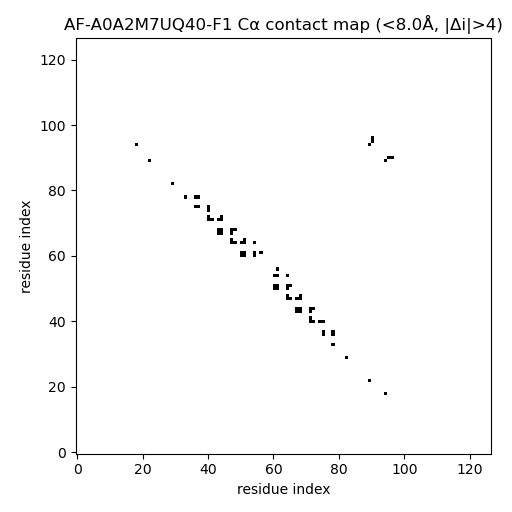1
ATOM 687 O O . MET A 1 93 ? 17.322 -1.071 -16.002 1.00 68.94 93 MET A O 1
ATOM 691 N N . GLY A 1 94 ? 17.385 1.158 -15.785 1.00 58.53 94 GLY A N 1
ATOM 692 C CA . GLY A 1 94 ? 17.690 1.447 -17.191 1.00 58.53 94 GLY A CA 1
ATOM 693 C C . GLY A 1 94 ? 16.472 1.669 -18.089 1.00 58.53 94 GLY A C 1
ATOM 694 O O . GLY A 1 94 ? 16.596 1.582 -19.308 1.00 58.53 94 GLY A O 1
ATOM 695 N N . LEU A 1 95 ? 15.294 1.960 -17.523 1.00 56.59 95 LEU A N 1
ATOM 696 C CA . LEU A 1 95 ? 14.076 2.183 -18.307 1.00 56.59 95 LEU A CA 1
ATOM 697 C C . LEU A 1 95 ? 13.708 3.666 -18.374 1.00 56.59 95 LEU A C 1
ATOM 699 O O . LEU A 1 95 ? 13.063 4.230 -17.486 1.00 56.59 95 LEU A O 1
ATOM 703 N N . ASP A 1 96 ? 14.103 4.293 -19.481 1.00 56.81 96 ASP A N 1
ATOM 704 C CA . ASP A 1 96 ? 13.759 5.667 -19.842 1.00 56.81 96 ASP A CA 1
ATOM 705 C C . ASP A 1 96 ? 12.294 5.768 -20.301 1.00 56.81 96 ASP A C 1
ATOM 707 O O . ASP A 1 96 ? 11.976 5.879 -21.484 1.00 56.81 96 ASP A O 1
ATOM 711 N N . ILE A 1 97 ? 11.367 5.792 -19.343 1.00 54.97 97 ILE A N 1
ATOM 712 C CA . ILE A 1 97 ? 9.918 5.969 -19.578 1.00 54.97 97 ILE A CA 1
ATOM 713 C C . ILE A 1 97 ? 9.596 7.313 -20.290 1.00 54.97 97 ILE A C 1
ATOM 715 O O . ILE A 1 97 ? 8.482 7.525 -20.757 1.00 54.97 97 ILE A O 1
ATOM 719 N N . ILE A 1 98 ? 10.564 8.232 -20.418 1.00 56.19 98 ILE A N 1
ATOM 720 C CA . ILE A 1 98 ? 10.371 9.618 -20.889 1.00 56.19 98 ILE A CA 1
ATOM 721 C C . ILE A 1 98 ? 11.194 9.936 -22.166 1.00 56.19 98 ILE A C 1
ATOM 723 O O . ILE A 1 98 ? 11.388 11.101 -22.498 1.00 56.19 98 ILE A O 1
ATOM 727 N N . LYS A 1 99 ? 11.682 8.937 -22.924 1.00 56.47 99 LYS A N 1
ATOM 728 C CA . LYS A 1 99 ? 12.487 9.167 -24.153 1.00 56.47 99 LYS A CA 1
ATOM 729 C C . LYS A 1 99 ? 11.827 8.686 -25.456 1.00 56.47 99 LYS A C 1
ATOM 731 O O . LYS A 1 99 ? 12.515 8.331 -26.402 1.00 56.47 99 LYS A O 1
ATOM 736 N N . TYR A 1 100 ? 10.499 8.722 -25.545 1.00 52.88 100 TYR A N 1
ATOM 737 C CA . TYR A 1 100 ? 9.764 8.328 -26.764 1.00 52.88 100 TYR A CA 1
ATOM 738 C C . TYR A 1 100 ? 9.121 9.493 -27.532 1.00 52.88 100 TYR A C 1
ATOM 740 O O . TYR A 1 100 ? 8.253 9.275 -28.368 1.00 52.88 100 TYR A O 1
ATOM 748 N N . ILE A 1 101 ? 9.551 10.738 -27.296 1.00 58.31 101 ILE A N 1
ATOM 749 C CA . ILE A 1 101 ? 9.030 11.915 -28.019 1.00 58.31 101 ILE A CA 1
ATOM 750 C C . ILE A 1 101 ? 10.173 12.711 -28.676 1.00 58.31 101 ILE A C 1
ATOM 752 O O . ILE A 1 101 ? 10.246 13.931 -28.560 1.00 58.31 101 ILE A O 1
ATOM 756 N N . ASN A 1 102 ? 11.105 12.039 -29.363 1.00 55.12 102 ASN A N 1
ATOM 757 C CA . ASN A 1 102 ? 12.083 12.723 -30.219 1.00 55.12 102 ASN A CA 1
ATOM 758 C C . ASN A 1 102 ? 11.539 12.832 -31.649 1.00 55.12 102 ASN A C 1
ATOM 760 O O . ASN A 1 102 ? 11.790 11.986 -32.501 1.00 55.12 102 ASN A O 1
ATOM 764 N N . LEU A 1 103 ? 10.821 13.926 -31.928 1.00 60.81 103 LEU A N 1
ATOM 765 C CA . LEU A 1 103 ? 10.385 14.313 -33.282 1.00 60.81 103 LEU A CA 1
ATOM 766 C C . LEU A 1 103 ? 11.549 14.442 -34.288 1.00 60.81 103 LEU A C 1
ATOM 768 O O . LEU A 1 103 ? 11.321 14.454 -35.497 1.00 60.81 103 LEU A O 1
ATOM 772 N N . GLY A 1 104 ? 12.788 14.539 -33.799 1.00 63.81 104 GLY A N 1
ATOM 773 C CA . GLY A 1 104 ? 13.992 14.666 -34.618 1.00 63.81 104 GLY A CA 1
ATOM 774 C C . GLY A 1 104 ? 14.240 13.475 -35.546 1.00 63.81 104 GLY A C 1
ATOM 775 O O . GLY A 1 104 ? 14.580 13.682 -36.709 1.00 63.81 104 GLY A O 1
ATOM 776 N N . ASP A 1 105 ? 13.994 12.245 -35.088 1.00 66.69 105 ASP A N 1
ATOM 777 C CA . ASP A 1 105 ? 14.252 11.037 -35.891 1.00 66.69 105 ASP A CA 1
ATOM 778 C C . ASP A 1 105 ? 13.256 10.910 -37.059 1.00 66.69 105 ASP A C 1
ATOM 780 O O . ASP A 1 105 ? 13.602 10.494 -38.170 1.00 66.69 105 ASP A O 1
ATOM 784 N N . ILE A 1 106 ? 12.026 11.384 -36.841 1.00 64.38 106 ILE A N 1
ATOM 785 C CA . ILE A 1 106 ? 10.956 11.420 -37.845 1.00 64.38 106 ILE A CA 1
ATOM 786 C C . ILE A 1 106 ? 11.276 12.437 -38.952 1.00 64.38 106 ILE A C 1
ATOM 788 O O . ILE A 1 106 ? 11.123 12.136 -40.135 1.00 64.38 106 ILE A O 1
ATOM 792 N N . ILE A 1 107 ? 11.776 13.625 -38.601 1.00 67.88 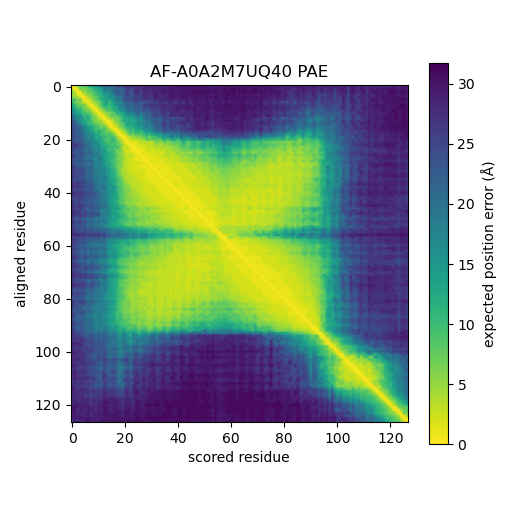107 ILE A N 1
ATOM 793 C CA . ILE A 1 107 ? 12.123 14.669 -39.581 1.00 67.88 107 ILE A CA 1
ATOM 794 C C . ILE A 1 107 ? 13.348 14.263 -40.414 1.00 67.88 107 ILE A C 1
ATOM 796 O O . ILE A 1 107 ? 13.381 14.528 -41.617 1.00 67.88 107 ILE A O 1
ATOM 800 N N . ASN A 1 108 ? 14.322 13.567 -39.820 1.00 71.25 108 ASN A N 1
ATOM 801 C CA . ASN A 1 108 ? 15.478 13.040 -40.551 1.00 71.25 108 ASN A CA 1
ATOM 802 C C . ASN A 1 108 ? 15.075 11.976 -41.584 1.00 71.25 108 ASN A C 1
ATOM 804 O O . ASN A 1 108 ? 15.598 11.988 -42.697 1.00 71.25 108 ASN A O 1
ATOM 808 N N . THR A 1 109 ? 14.088 11.137 -41.260 1.00 73.50 109 THR A N 1
ATOM 809 C CA . THR A 1 109 ? 13.530 10.129 -42.178 1.00 73.50 109 THR A CA 1
ATOM 810 C C . THR A 1 109 ? 12.759 10.773 -43.337 1.00 73.50 109 THR A C 1
ATOM 812 O O . THR A 1 109 ? 12.901 10.376 -44.489 1.00 73.50 109 THR A O 1
ATOM 815 N N . ILE A 1 110 ? 11.981 11.831 -43.081 1.00 71.38 110 ILE A N 1
ATOM 816 C CA . ILE A 1 110 ? 11.286 12.568 -44.153 1.00 71.38 110 ILE A CA 1
ATOM 817 C C . ILE A 1 110 ? 12.296 13.291 -45.052 1.00 71.38 110 ILE A C 1
ATOM 819 O O . ILE A 1 110 ? 12.134 13.331 -46.274 1.00 71.38 110 ILE A O 1
ATOM 823 N N . LYS A 1 111 ? 13.363 13.843 -44.467 1.00 73.00 111 LYS A N 1
ATOM 824 C CA . LYS A 1 111 ? 14.406 14.552 -45.207 1.00 73.00 111 LYS A CA 1
ATOM 825 C C . LYS A 1 111 ? 15.238 13.606 -46.069 1.00 73.00 111 LYS A C 1
ATOM 827 O O . LYS A 1 111 ? 15.557 13.991 -47.189 1.00 73.00 111 LYS A O 1
ATOM 832 N N . SER A 1 112 ? 15.541 12.388 -45.617 1.00 66.81 112 SER A N 1
ATOM 833 C CA . SER A 1 112 ? 16.214 11.386 -46.455 1.00 66.81 112 SER A CA 1
ATOM 834 C C . SER A 1 112 ? 15.316 10.913 -47.596 1.00 66.81 112 SER A C 1
ATOM 836 O O . SER A 1 112 ? 15.766 10.937 -48.732 1.00 66.81 112 SER A O 1
ATOM 838 N N . ILE A 1 113 ? 14.029 10.636 -47.349 1.00 73.56 113 ILE A N 1
ATOM 839 C CA . ILE A 1 113 ? 13.076 10.248 -48.408 1.00 73.56 113 ILE A CA 1
ATOM 840 C C . ILE A 1 113 ? 12.914 11.370 -49.445 1.00 73.56 113 ILE A C 1
ATOM 842 O O . ILE A 1 113 ? 12.889 11.115 -50.647 1.00 73.56 113 ILE A O 1
ATOM 846 N N . THR A 1 114 ? 12.850 12.628 -49.005 1.00 71.25 114 THR A N 1
ATOM 847 C CA . THR A 1 114 ? 12.718 13.797 -49.897 1.00 71.25 114 THR A CA 1
ATOM 848 C C . THR A 1 114 ? 14.029 14.123 -50.633 1.00 71.25 114 THR A C 1
ATOM 850 O O . THR A 1 114 ? 14.014 14.621 -51.757 1.00 71.25 114 THR A O 1
ATOM 853 N N . THR A 1 115 ? 15.183 13.812 -50.036 1.00 65.56 115 THR A N 1
ATOM 854 C CA . THR A 1 115 ? 16.501 14.024 -50.662 1.00 65.56 115 THR A CA 1
ATOM 855 C C . THR A 1 115 ? 16.854 12.882 -51.625 1.00 65.56 115 THR A C 1
ATOM 857 O O . THR A 1 115 ? 17.430 13.141 -52.674 1.00 65.56 115 THR A O 1
ATOM 860 N N . GLU A 1 116 ? 16.440 11.641 -51.352 1.00 60.31 116 GLU A N 1
ATOM 861 C CA . GLU A 1 116 ? 16.585 10.503 -52.277 1.00 60.31 116 GLU A CA 1
ATOM 862 C C . GLU A 1 116 ? 15.611 10.578 -53.463 1.00 60.31 116 GLU A C 1
ATOM 864 O O . GLU A 1 116 ? 15.968 10.220 -54.585 1.00 60.31 116 GLU A O 1
ATOM 869 N N . SER A 1 117 ? 14.400 11.113 -53.269 1.00 57.47 117 SER A N 1
ATOM 870 C CA . SER A 1 117 ? 13.437 11.275 -54.372 1.00 57.4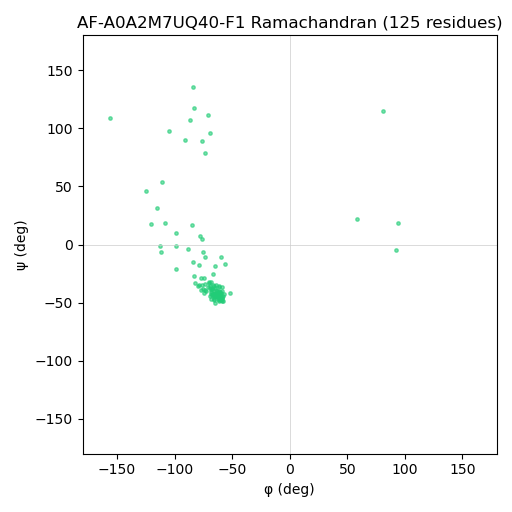7 117 SER A CA 1
ATOM 871 C C . S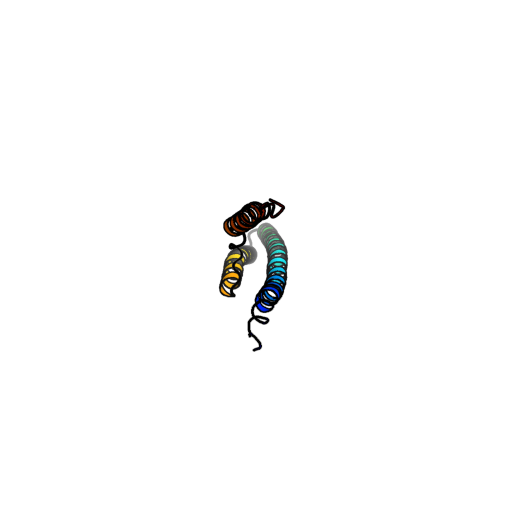ER A 1 117 ? 13.756 12.428 -55.334 1.00 57.47 117 SER A C 1
ATOM 873 O O . SER A 1 117 ? 13.120 12.518 -56.381 1.00 57.47 117 SER A O 1
ATOM 875 N N . SER A 1 118 ? 14.766 13.265 -55.057 1.00 57.06 118 SER A N 1
ATOM 876 C CA . SER A 1 118 ? 15.196 14.342 -55.970 1.00 57.06 118 SER A CA 1
ATOM 877 C C . SER A 1 118 ? 16.426 14.014 -56.835 1.00 57.06 118 SER A C 1
ATOM 879 O O . SER A 1 118 ? 16.788 14.826 -57.683 1.00 57.06 118 SER A O 1
ATOM 881 N N . THR A 1 119 ? 17.040 12.827 -56.708 1.00 56.72 119 THR A N 1
ATOM 882 C CA . THR A 1 119 ? 18.232 12.433 -57.499 1.00 56.72 119 THR A CA 1
ATOM 883 C C . THR A 1 119 ? 18.019 11.294 -58.506 1.00 56.72 119 THR A C 1
ATOM 885 O O . THR A 1 119 ? 18.940 10.992 -59.260 1.00 56.72 119 THR A O 1
ATOM 888 N N . THR A 1 120 ? 16.818 10.705 -58.612 1.00 53.50 120 THR A N 1
ATOM 889 C CA . THR A 1 120 ? 16.536 9.602 -59.572 1.00 53.50 120 THR A CA 1
ATOM 890 C C . THR A 1 120 ? 15.832 10.048 -60.869 1.00 53.50 120 THR A C 1
ATOM 892 O O . THR A 1 120 ? 15.447 9.223 -61.690 1.00 53.50 120 THR A O 1
ATOM 895 N N . SER A 1 121 ? 15.716 11.350 -61.143 1.00 50.78 121 SER A N 1
ATOM 896 C CA . SER A 1 121 ? 15.317 11.843 -62.474 1.00 50.78 121 SER A CA 1
ATOM 897 C C . SER A 1 121 ? 16.472 12.542 -63.192 1.00 50.78 121 SER A C 1
ATOM 899 O O . SER A 1 121 ? 16.331 13.676 -63.643 1.00 50.78 121 SER A O 1
ATOM 901 N N . SER A 1 122 ? 17.614 11.862 -63.308 1.00 56.88 122 SER A N 1
ATOM 902 C CA . SER A 1 122 ? 18.493 12.074 -64.460 1.00 56.88 122 SER A CA 1
ATOM 903 C C . SER A 1 122 ? 18.010 11.146 -65.574 1.00 56.88 122 SER A C 1
ATOM 905 O O . SER A 1 122 ? 18.205 9.935 -65.466 1.00 56.88 122 SER A O 1
ATOM 907 N N . PRO A 1 123 ? 17.361 11.655 -66.634 1.00 48.91 123 PRO A N 1
ATOM 908 C CA . PRO A 1 123 ? 17.195 10.885 -67.852 1.00 48.91 123 PRO A CA 1
ATOM 909 C C . PRO A 1 123 ? 18.567 10.746 -68.516 1.00 48.91 123 PRO A C 1
ATOM 911 O O . PRO A 1 123 ? 19.017 11.628 -69.244 1.00 48.91 123 PRO A O 1
ATOM 914 N N . GLU A 1 124 ? 19.244 9.627 -68.270 1.00 66.19 124 GLU A N 1
ATOM 915 C CA . GLU A 1 1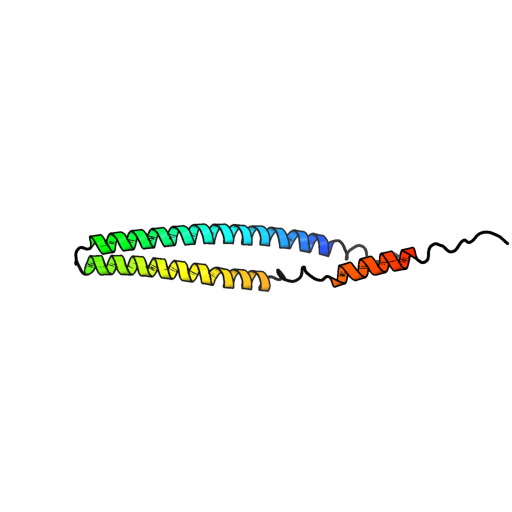24 ? 20.215 9.120 -69.233 1.00 66.19 124 GLU A CA 1
ATOM 916 C C . GLU A 1 124 ? 19.428 8.479 -70.383 1.00 66.19 124 GLU A C 1
ATOM 918 O O . GLU A 1 124 ? 19.088 7.298 -70.356 1.00 66.19 124 GLU A O 1
ATOM 923 N N . SER A 1 125 ? 19.082 9.286 -71.388 1.00 52.28 125 SER A N 1
ATOM 924 C CA . SER A 1 125 ? 18.736 8.782 -72.714 1.00 52.28 125 SER A CA 1
ATOM 925 C C . SER A 1 125 ? 18.943 9.852 -73.791 1.00 52.28 125 SER A C 1
ATOM 927 O O . SER A 1 125 ? 18.117 10.748 -73.945 1.00 52.28 125 SER A O 1
ATOM 929 N N . LEU A 1 126 ? 19.988 9.615 -74.590 1.00 47.66 126 LEU A N 1
ATOM 930 C CA . LEU A 1 126 ? 20.072 9.845 -76.038 1.00 47.66 126 LEU A CA 1
ATOM 931 C C . LEU A 1 126 ? 20.362 11.275 -76.552 1.00 47.66 126 LEU A C 1
ATOM 933 O O . LEU A 1 126 ? 19.481 12.130 -76.558 1.00 47.66 126 LEU A O 1
ATOM 937 N N . GLN A 1 127 ? 21.542 11.366 -77.193 1.00 42.91 127 GLN A N 1
ATOM 938 C CA . GLN A 1 127 ? 22.045 12.350 -78.177 1.00 42.91 127 GLN A CA 1
ATOM 939 C C . GLN A 1 127 ? 22.818 13.562 -77.653 1.00 42.91 127 GLN A C 1
ATOM 941 O O . GLN A 1 127 ? 22.229 14.426 -76.976 1.00 42.91 127 GLN A O 1
#

Sequence (127 aa):
MFSPTAYAESQSIIEAAQNYQVLEIINRGLAYAIIVAGFLSVVFIFMGGISFILSGGAEDKIKSAVSTIRYAIIGLIITILSTVIVGTVGKAMGLDIIKYINLGDIINTIKSITTESSTTSSPESLQ

Nearest PDB structures (foldseek):
  6s1k-assembly1_K  TM=6.838E-01  e=5.065E+00  Escherichia coli str. K-12 substr. MG1655star
  6s1k-assembly1_I  TM=6.719E-01  e=7.717E+00  Escherichia coli str. K-12 substr. MG1655star

Radius of gyration: 29.58 Å; Cα contacts (8 Å, |Δi|>4): 40; chains: 1; bounding box: 56×26×105 Å

Solvent-accessible surface area (backbone atoms only — not comparable to full-atom values): 7358 Å² total; per-residue (Å²): 136,88,76,85,68,86,64,71,67,63,51,62,59,51,56,48,57,58,54,50,57,55,47,50,51,50,53,54,50,49,53,52,48,51,54,50,52,53,52,51,28,52,52,40,34,50,53,16,49,53,42,38,69,68,24,78,82,42,64,72,44,36,52,53,15,49,50,43,31,50,53,23,53,51,52,47,51,50,54,62,52,43,55,56,51,54,55,49,50,47,41,74,74,73,46,72,89,83,72,86,79,65,66,63,63,58,52,53,52,52,50,49,57,57,56,58,70,70,67,74,80,69,82,91,73,88,134

pLDDT: mean 74.38, std 17.05, range [42.28, 95.19]

Secondary structure (DSSP, 8-state):
---GGGGSSHHHHHHHHHHHHHHHHHHHHHHHHHHHHHHHHHHHHHHHHHHHHHTTT-HHHHHHHHHHHHHHHHHHHHHHHHHHHHHHHHHHTT--TT----HHHHHHHHHHHHHHTTSS-------

Foldseek 3Di:
DDDPPPPPPVCVVVVVVVLVVVVVCLVVVLVVVLVVLVVVLVVQLVVLVVQCVVCPPVPVSNVVSVVSNVVSVVSNVVSVVVVVVSVVVSVVVPDPPPPPPDCPVVVVVVVVVVVVVVPPPPPPDDD